Protein AF-A0A2G9TLP7-F1 (afdb_monomer_lite)

InterPro domains:
  IPR001991 Sodium:dicarboxylate symporter [PF00375] (3-84)
  IPR018107 Sodium:dicarboxylate symporter, conserved site [PS00714] (47-70)
  IPR036458 Sodium:dicarboxylate symporter superfamily [G3DSA:1.10.3860.10] (1-111)
  IPR036458 Sodium:dicarboxylate symporter superfamily [SSF118215] (4-106)
  IPR050746 Dicarboxylate/Amino Acid:Cation Symporter [PTHR11958] (3-84)

Organism: Teladorsagia circumcincta (NCBI:txid45464)

pLDDT: mean 83.25, std 14.78, range [46.03, 97.5]

Secondary structure (DSSP, 8-state):
-HHHHHTHHHHHHHHHH--HHHHHHHHHHIIIIIS---HHHHHHHHHHHHHHS-STTHHHHHHHHHHHHHHTT----HHHHHHHHHHHHHHHHHHHHHHHHHHHHHHHHHHHHHHHHHHHHHHHHHHHHHSS--SS-HHHHHHHHHHHHHHTT--HHHHTT--

Radius of gyration: 24.8 Å; chains: 1; bounding box: 70×29×63 Å

Foldseek 3Di:
DQLCVLCVVLLVQCLVVLALVRSLVVLLCSCCPRVVFDSVLSVVQSVVLRVPVADPCLVVLLVVLVVVCVVVVHDDDPVRSCSNSSSVRRSVSSSVSSVVSVVVRVVCVLVVVLVVLVVVLVVVVCVVVVDPDPDDCPVVNVVSVVVSCVSVVNDPVVVVVVD

Sequence (163 aa):
MFIVRGMVQAIVTAFGTASGGAALPVSMQCMEDNCHIDRRISRFVLPLGSTINMDGNALYEAVAVIFIAQLNNVDLSFAEVLTVRDRVRTSINVLGDGFAAGVVAHILQKRLDVSDARNDFRTEIKEEIGSPRVTNGGGVMEKKALSVATDLGYSYEKLQQDL

Structure (mmCIF, N/CA/C/O backbone):
data_AF-A0A2G9TLP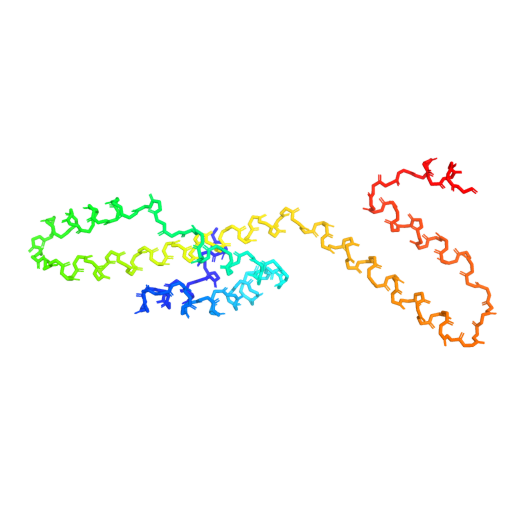7-F1
#
_entry.id   AF-A0A2G9TLP7-F1
#
loop_
_atom_site.group_PDB
_atom_site.id
_atom_site.type_symbol
_atom_site.label_atom_id
_atom_site.label_alt_id
_atom_site.label_comp_id
_atom_site.label_asym_id
_atom_site.label_entity_id
_atom_site.label_seq_id
_atom_site.pdbx_PDB_ins_code
_atom_site.Cartn_x
_atom_site.Cartn_y
_atom_site.Cartn_z
_atom_site.occupancy
_atom_site.B_iso_or_equiv
_atom_site.auth_seq_id
_atom_site.auth_comp_id
_atom_site.auth_asym_id
_atom_site.auth_atom_id
_atom_site.pdbx_PDB_model_num
ATOM 1 N N . MET A 1 1 ? -9.819 -4.051 -11.213 1.00 57.16 1 MET A N 1
ATOM 2 C CA . MET A 1 1 ? -9.991 -5.222 -10.317 1.00 57.16 1 MET A CA 1
ATOM 3 C C . MET A 1 1 ? -8.674 -5.952 -10.002 1.00 57.16 1 MET A C 1
ATOM 5 O O . MET A 1 1 ? -8.592 -6.572 -8.953 1.00 57.16 1 MET A O 1
ATOM 9 N N . PHE A 1 2 ? -7.634 -5.840 -10.843 1.00 84.31 2 PHE A N 1
ATOM 10 C CA . PHE A 1 2 ? -6.325 -6.488 -10.647 1.00 84.31 2 PHE A CA 1
ATOM 11 C C . PHE A 1 2 ? -5.563 -6.031 -9.380 1.00 84.31 2 PHE A C 1
ATOM 13 O O . PHE A 1 2 ? -5.228 -6.872 -8.553 1.00 84.31 2 PHE A O 1
ATOM 20 N N . ILE A 1 3 ? -5.400 -4.716 -9.156 1.00 90.88 3 ILE A N 1
ATOM 21 C CA . ILE A 1 3 ? -4.656 -4.183 -7.991 1.00 90.88 3 ILE A CA 1
ATOM 22 C C . ILE A 1 3 ? -5.295 -4.563 -6.652 1.00 90.88 3 ILE A C 1
ATOM 24 O O . ILE A 1 3 ? -4.604 -5.026 -5.752 1.00 90.88 3 ILE A O 1
ATOM 28 N N . VAL A 1 4 ? -6.622 -4.445 -6.533 1.00 90.69 4 VAL A N 1
ATOM 29 C CA . VAL A 1 4 ? -7.347 -4.813 -5.301 1.00 90.69 4 VAL A CA 1
ATOM 30 C C . VAL A 1 4 ? -7.052 -6.262 -4.914 1.00 90.69 4 VAL A C 1
ATOM 32 O O . VAL A 1 4 ? -6.751 -6.532 -3.758 1.00 90.69 4 VAL A O 1
ATOM 35 N N . ARG A 1 5 ? -7.092 -7.189 -5.883 1.00 92.94 5 ARG A N 1
ATOM 36 C CA . ARG A 1 5 ? -6.807 -8.610 -5.645 1.00 92.94 5 ARG A CA 1
ATOM 37 C C . ARG A 1 5 ? -5.339 -8.848 -5.282 1.00 92.94 5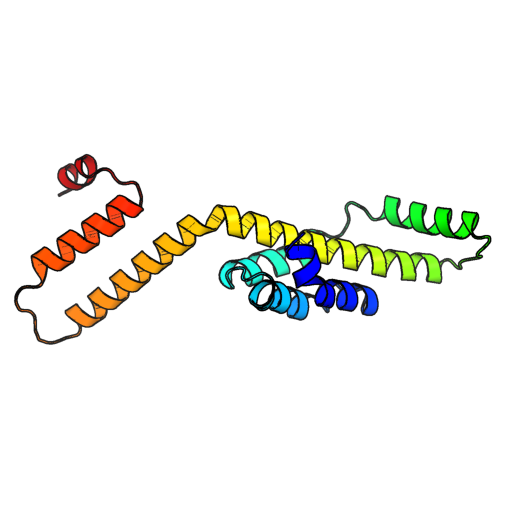 ARG A C 1
ATOM 39 O O . ARG A 1 5 ? -5.075 -9.628 -4.375 1.00 92.94 5 ARG A O 1
ATOM 46 N N . GLY A 1 6 ? -4.406 -8.177 -5.958 1.00 94.50 6 GLY A N 1
ATOM 47 C CA . GLY A 1 6 ? -2.974 -8.294 -5.675 1.00 94.50 6 GLY A CA 1
ATOM 48 C C . GLY A 1 6 ? -2.568 -7.728 -4.311 1.00 94.50 6 GLY A C 1
ATOM 49 O O . GLY A 1 6 ? -1.622 -8.222 -3.706 1.00 94.50 6 GLY A O 1
ATOM 50 N N . MET A 1 7 ? -3.312 -6.748 -3.788 1.00 95.94 7 MET A N 1
ATOM 51 C CA . MET A 1 7 ? -3.016 -6.072 -2.521 1.00 95.94 7 MET A CA 1
ATOM 52 C C . MET A 1 7 ? -3.816 -6.569 -1.316 1.00 95.94 7 MET A C 1
ATOM 54 O O . MET A 1 7 ? -3.652 -6.014 -0.232 1.00 95.94 7 MET A O 1
ATOM 58 N N . VAL A 1 8 ? -4.650 -7.608 -1.450 1.00 96.19 8 VAL A N 1
ATOM 59 C CA . VAL A 1 8 ? -5.479 -8.117 -0.335 1.00 96.19 8 VAL A CA 1
ATOM 60 C C . VAL A 1 8 ? -4.653 -8.344 0.931 1.00 96.19 8 VAL A C 1
ATOM 62 O O . VAL A 1 8 ? -5.078 -7.943 2.011 1.00 96.19 8 VAL A O 1
ATOM 65 N N . GLN A 1 9 ? -3.457 -8.925 0.808 1.00 96.75 9 GLN A N 1
ATOM 66 C CA . GLN A 1 9 ? -2.586 -9.164 1.957 1.00 96.75 9 GLN A CA 1
ATOM 67 C C . GLN A 1 9 ? -2.167 -7.853 2.638 1.00 96.75 9 GLN A C 1
ATOM 69 O O . GLN A 1 9 ? -2.307 -7.733 3.850 1.00 96.75 9 GLN A O 1
ATOM 74 N N . ALA A 1 10 ? -1.733 -6.850 1.871 1.00 96.38 10 ALA A N 1
ATOM 75 C CA . ALA A 1 10 ? -1.374 -5.537 2.402 1.00 96.38 10 ALA A CA 1
ATOM 76 C C . ALA A 1 10 ? -2.564 -4.827 3.067 1.00 96.38 10 ALA A C 1
ATOM 78 O O . ALA A 1 10 ? -2.411 -4.254 4.142 1.00 96.38 10 ALA A O 1
ATOM 79 N N . ILE A 1 11 ? -3.758 -4.920 2.474 1.00 95.75 11 ILE A N 1
ATOM 80 C CA . ILE A 1 11 ? -4.998 -4.348 3.019 1.00 95.75 11 ILE A CA 1
ATOM 81 C C . ILE A 1 11 ? -5.349 -5.009 4.356 1.00 95.75 11 I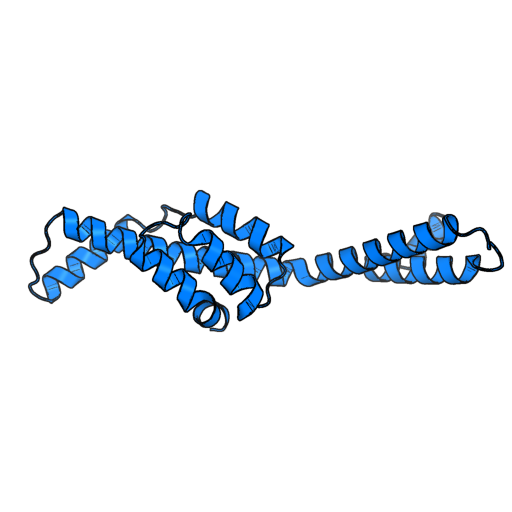LE A C 1
ATOM 83 O O . ILE A 1 11 ? -5.636 -4.321 5.331 1.00 95.75 11 ILE A O 1
ATOM 87 N N . VAL A 1 12 ? -5.278 -6.339 4.437 1.00 96.50 12 VAL A N 1
ATOM 88 C CA . VAL A 1 12 ? -5.545 -7.075 5.682 1.00 96.50 12 VAL A CA 1
ATOM 89 C C . VAL A 1 12 ? -4.488 -6.764 6.746 1.00 96.50 12 VAL A C 1
ATOM 91 O O . VAL A 1 12 ? -4.832 -6.566 7.910 1.00 96.50 12 VAL A O 1
ATOM 94 N N . THR A 1 13 ? -3.210 -6.658 6.373 1.00 96.69 13 THR A N 1
ATOM 95 C CA . THR A 1 13 ? -2.144 -6.238 7.297 1.00 96.69 13 THR A CA 1
ATOM 96 C C . THR A 1 13 ? -2.374 -4.814 7.810 1.00 96.69 13 THR A C 1
ATOM 98 O O . THR A 1 13 ? -2.240 -4.563 9.010 1.00 96.69 13 THR A O 1
ATOM 101 N N . ALA A 1 14 ? -2.761 -3.887 6.936 1.00 94.62 14 ALA A N 1
ATOM 102 C CA . ALA A 1 14 ? -3.103 -2.514 7.293 1.00 94.62 14 ALA A CA 1
ATOM 103 C C . ALA A 1 14 ? -4.309 -2.455 8.239 1.00 94.62 14 ALA A C 1
ATOM 105 O O . ALA A 1 14 ? -4.280 -1.721 9.225 1.00 94.62 14 ALA A O 1
ATOM 106 N N . PHE A 1 15 ? -5.326 -3.284 7.994 1.00 94.62 15 PHE A N 1
ATOM 107 C CA . PHE A 1 15 ? -6.486 -3.416 8.870 1.00 94.62 15 PHE A CA 1
ATOM 108 C C . PHE A 1 15 ? -6.103 -3.958 10.250 1.00 94.62 15 PHE A C 1
ATOM 110 O O . PHE A 1 15 ? -6.549 -3.442 11.269 1.00 94.62 15 PHE A O 1
ATOM 117 N N . GLY A 1 16 ? -5.265 -4.995 10.305 1.00 95.38 16 GLY A N 1
ATOM 118 C CA . GLY A 1 16 ? -4.855 -5.607 11.569 1.00 95.38 16 GLY A CA 1
ATOM 119 C C . GLY A 1 16 ? -3.963 -4.697 12.416 1.00 95.38 16 GLY A C 1
ATOM 120 O O . GLY A 1 16 ? -4.122 -4.636 13.634 1.00 95.38 16 GLY A O 1
ATOM 121 N N . THR A 1 17 ? -3.046 -3.968 11.776 1.00 95.12 17 THR A N 1
ATOM 122 C CA . THR A 1 17 ? -2.056 -3.116 12.462 1.00 95.12 17 THR A CA 1
ATOM 123 C C . THR A 1 17 ? -2.519 -1.675 12.668 1.00 95.12 17 THR A C 1
ATOM 125 O O . THR A 1 17 ? -1.924 -0.961 13.471 1.00 95.12 17 THR A O 1
ATOM 128 N N . ALA A 1 18 ? -3.541 -1.230 11.929 1.00 92.38 18 ALA A N 1
ATOM 129 C CA . ALA A 1 18 ? -3.975 0.164 11.827 1.00 92.38 18 ALA A CA 1
ATOM 130 C C . ALA A 1 18 ? -2.862 1.155 11.408 1.00 92.38 18 ALA A C 1
ATOM 132 O O . ALA A 1 18 ? -3.045 2.364 11.547 1.00 92.38 18 ALA A O 1
ATOM 133 N N . SER A 1 19 ? -1.737 0.680 10.850 1.00 91.69 19 SER A N 1
ATOM 134 C CA . SER A 1 19 ? -0.576 1.508 10.488 1.00 91.69 19 SER A CA 1
ATOM 135 C C . SER A 1 19 ? -0.142 1.333 9.029 1.00 91.69 19 SER A C 1
ATOM 137 O O . SER A 1 19 ? 0.219 0.238 8.596 1.00 91.69 19 SER A O 1
ATOM 139 N N . GLY A 1 20 ? -0.119 2.443 8.279 1.00 89.56 20 GLY A N 1
ATOM 140 C CA . GLY A 1 20 ? 0.332 2.473 6.883 1.00 89.56 20 GLY A CA 1
ATOM 141 C C . GLY A 1 20 ? 1.821 2.150 6.753 1.00 89.56 20 GLY A C 1
ATOM 142 O O . GLY A 1 20 ? 2.205 1.327 5.929 1.00 89.56 20 GLY A O 1
ATOM 143 N N . GLY A 1 21 ? 2.652 2.685 7.655 1.00 91.88 21 GLY A N 1
ATOM 144 C CA . GLY A 1 21 ? 4.086 2.388 7.697 1.00 91.88 21 GLY A CA 1
ATOM 145 C C . GLY A 1 21 ? 4.399 0.932 8.058 1.00 91.88 21 GLY A C 1
ATOM 146 O O . GLY A 1 21 ? 5.340 0.360 7.515 1.00 91.88 21 GLY A O 1
ATOM 147 N N . ALA A 1 22 ? 3.591 0.302 8.921 1.00 93.44 22 ALA A N 1
ATOM 148 C CA . ALA A 1 22 ? 3.741 -1.122 9.237 1.00 93.44 22 ALA A CA 1
ATOM 149 C C . ALA A 1 22 ? 3.311 -2.026 8.068 1.00 93.44 22 ALA A C 1
ATOM 151 O O . ALA A 1 22 ? 3.895 -3.088 7.860 1.00 93.44 22 ALA A O 1
ATOM 152 N N . ALA A 1 23 ? 2.313 -1.599 7.288 1.00 94.88 23 ALA A N 1
ATOM 153 C CA . ALA A 1 23 ? 1.863 -2.306 6.094 1.00 94.88 23 ALA A CA 1
ATOM 154 C C . ALA A 1 23 ? 2.748 -2.042 4.861 1.00 94.88 23 ALA A C 1
ATOM 156 O O . ALA A 1 23 ? 2.750 -2.851 3.938 1.00 94.88 23 ALA A O 1
ATOM 157 N N . LEU A 1 24 ? 3.531 -0.958 4.845 1.00 96.06 24 LEU A N 1
ATOM 158 C CA . LEU A 1 24 ? 4.306 -0.502 3.686 1.00 96.06 24 LEU A CA 1
ATOM 159 C C . LEU A 1 24 ? 5.226 -1.574 3.065 1.00 96.06 24 LEU A C 1
ATOM 161 O O . LEU A 1 24 ? 5.208 -1.705 1.839 1.00 96.06 24 LEU A O 1
ATOM 165 N N . PRO A 1 25 ? 5.995 -2.379 3.832 1.00 96.25 25 PRO A N 1
ATOM 166 C CA . PRO A 1 25 ? 6.806 -3.452 3.253 1.00 96.25 25 PRO A CA 1
ATOM 167 C C . PRO A 1 25 ? 5.963 -4.496 2.514 1.00 96.25 25 PRO A C 1
ATOM 169 O O . PRO A 1 25 ? 6.318 -4.913 1.413 1.00 96.25 25 PRO A O 1
ATOM 172 N N . VAL A 1 26 ? 4.813 -4.862 3.089 1.00 97.06 26 VAL A N 1
ATOM 173 C CA . VAL A 1 26 ? 3.866 -5.814 2.492 1.00 97.06 26 VAL A CA 1
ATOM 174 C C . VAL A 1 26 ? 3.200 -5.204 1.259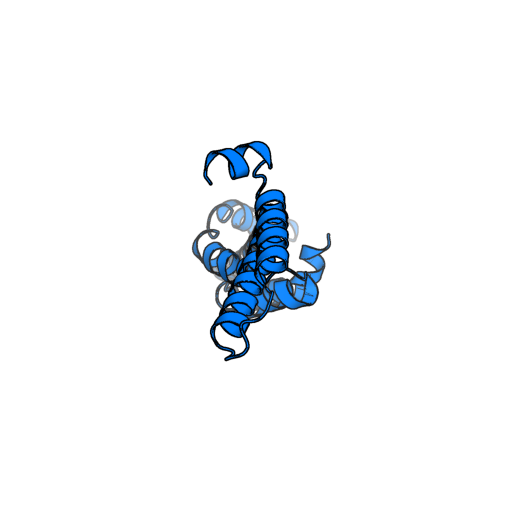 1.00 97.06 26 VAL A C 1
ATOM 176 O O . VAL A 1 26 ? 3.038 -5.892 0.255 1.00 97.06 26 VAL A O 1
ATOM 179 N N . SER A 1 27 ? 2.867 -3.910 1.292 1.00 96.19 27 SER A N 1
ATOM 180 C CA . SER A 1 27 ? 2.331 -3.170 0.144 1.00 96.19 27 SER A CA 1
ATOM 181 C C . SER A 1 27 ? 3.306 -3.153 -1.030 1.00 96.19 27 SER A C 1
ATOM 183 O O . SER A 1 27 ? 2.897 -3.428 -2.157 1.00 96.19 27 SER A O 1
ATOM 185 N N . MET A 1 28 ? 4.591 -2.873 -0.778 1.00 97.50 28 MET A N 1
ATOM 186 C CA . MET A 1 28 ? 5.631 -2.909 -1.813 1.00 97.50 28 MET A CA 1
ATOM 187 C C . MET A 1 28 ? 5.754 -4.306 -2.418 1.00 97.50 28 MET A C 1
ATOM 189 O O . MET A 1 28 ? 5.713 -4.437 -3.639 1.00 97.50 28 MET A O 1
ATOM 193 N N . GLN A 1 29 ? 5.809 -5.344 -1.579 1.00 97.19 29 GLN A N 1
ATOM 194 C CA . GLN A 1 29 ? 5.903 -6.722 -2.051 1.00 97.19 29 GLN A CA 1
ATOM 195 C C . GLN A 1 29 ? 4.680 -7.135 -2.882 1.00 97.19 29 GLN A C 1
ATOM 197 O O . GLN A 1 29 ? 4.832 -7.682 -3.966 1.00 97.19 29 GLN A O 1
ATOM 202 N N . CYS A 1 30 ? 3.464 -6.816 -2.432 1.00 96.88 30 CYS A N 1
ATOM 203 C CA . CYS A 1 30 ? 2.245 -7.098 -3.194 1.00 96.88 30 CYS A CA 1
ATOM 204 C C . CYS A 1 30 ? 2.251 -6.401 -4.562 1.00 96.88 30 CYS A C 1
ATOM 206 O O . CYS A 1 30 ? 1.805 -6.972 -5.554 1.00 96.88 30 CYS A O 1
ATOM 208 N N . MET A 1 31 ? 2.749 -5.166 -4.626 1.00 96.56 31 MET A N 1
ATOM 209 C CA . MET A 1 31 ? 2.792 -4.410 -5.874 1.00 96.56 31 MET A CA 1
ATOM 210 C C . MET A 1 31 ? 3.843 -4.941 -6.853 1.00 96.56 31 MET A C 1
ATOM 212 O O . MET A 1 31 ? 3.573 -4.996 -8.051 1.00 96.56 31 MET A O 1
ATOM 216 N N . GLU A 1 32 ? 5.001 -5.366 -6.354 1.00 96.31 32 GLU A N 1
ATOM 217 C CA . GLU A 1 32 ? 6.076 -5.955 -7.161 1.00 96.31 32 GLU A CA 1
ATOM 218 C C . GLU A 1 32 ? 5.714 -7.379 -7.620 1.00 96.31 32 GLU A C 1
ATOM 220 O O . GLU A 1 32 ? 5.728 -7.670 -8.817 1.00 96.31 32 GLU A O 1
ATOM 225 N N . ASP A 1 33 ? 5.306 -8.245 -6.691 1.00 96.50 33 ASP A N 1
ATOM 226 C CA . ASP A 1 33 ? 5.140 -9.679 -6.946 1.00 96.50 33 ASP A CA 1
ATOM 227 C C . ASP A 1 33 ? 3.768 -10.015 -7.548 1.00 96.50 33 ASP A C 1
ATOM 229 O O . ASP A 1 33 ? 3.686 -10.797 -8.494 1.00 96.50 33 ASP A O 1
ATOM 233 N N . ASN A 1 34 ? 2.684 -9.423 -7.031 1.00 96.12 34 ASN A N 1
ATOM 234 C CA . ASN A 1 34 ? 1.318 -9.777 -7.446 1.00 96.12 34 ASN A CA 1
ATOM 235 C C . ASN A 1 34 ? 0.781 -8.852 -8.542 1.00 96.12 34 ASN A C 1
ATOM 237 O O . ASN A 1 34 ? 0.001 -9.288 -9.389 1.00 96.12 34 ASN A O 1
ATOM 241 N N . CYS A 1 35 ? 1.151 -7.568 -8.500 1.00 94.62 35 CYS A N 1
ATOM 242 C CA . CYS A 1 35 ? 0.708 -6.577 -9.482 1.00 94.62 35 CYS A CA 1
ATOM 243 C C . CYS A 1 35 ? 1.736 -6.322 -10.597 1.00 94.62 35 CYS A C 1
ATOM 245 O O . CYS A 1 35 ? 1.419 -5.591 -11.534 1.00 94.62 35 CYS A O 1
ATOM 247 N N . HIS A 1 36 ? 2.938 -6.905 -10.511 1.00 94.31 36 HIS A N 1
ATOM 248 C CA . HIS A 1 36 ? 4.013 -6.767 -11.504 1.00 94.31 36 HIS A CA 1
ATOM 249 C C . HIS A 1 36 ? 4.353 -5.310 -11.852 1.00 94.31 36 HIS A C 1
ATOM 251 O O . HIS A 1 36 ? 4.663 -4.975 -12.996 1.00 94.31 36 HIS A O 1
ATOM 257 N N . ILE A 1 37 ? 4.264 -4.426 -10.859 1.00 94.62 37 ILE A N 1
ATOM 258 C CA . ILE A 1 37 ? 4.627 -3.017 -10.992 1.00 94.62 37 ILE A CA 1
ATOM 259 C C . ILE A 1 37 ? 6.141 -2.891 -10.851 1.00 94.62 37 ILE A C 1
ATOM 261 O O . ILE A 1 37 ? 6.746 -3.509 -9.975 1.00 94.62 37 ILE A O 1
ATOM 265 N N . ASP A 1 38 ? 6.752 -2.055 -11.692 1.00 94.88 38 ASP A N 1
ATOM 266 C CA . ASP A 1 38 ? 8.189 -1.800 -11.640 1.00 94.88 38 ASP A CA 1
ATOM 267 C C . ASP A 1 38 ? 8.626 -1.329 -10.244 1.00 94.88 38 ASP A C 1
ATOM 269 O O . ASP A 1 38 ? 8.063 -0.395 -9.658 1.00 94.88 38 ASP A O 1
ATOM 273 N N . ARG A 1 39 ? 9.684 -1.961 -9.734 1.00 95.12 39 ARG A N 1
ATOM 274 C CA . ARG A 1 39 ? 10.230 -1.726 -8.397 1.00 95.12 39 ARG A CA 1
ATOM 275 C C . ARG A 1 39 ? 10.663 -0.278 -8.152 1.00 95.12 39 ARG A C 1
ATOM 277 O O . ARG A 1 39 ? 10.634 0.203 -7.020 1.00 95.12 39 ARG A O 1
ATOM 284 N N . ARG A 1 40 ? 11.085 0.440 -9.195 1.00 94.69 40 ARG A N 1
ATOM 285 C CA . ARG A 1 40 ? 11.443 1.865 -9.116 1.00 94.69 40 ARG A CA 1
ATOM 286 C C . ARG A 1 40 ? 10.221 2.716 -8.792 1.00 94.69 40 ARG A C 1
ATOM 288 O O . ARG A 1 40 ? 10.346 3.717 -8.094 1.00 94.69 40 ARG A O 1
ATOM 295 N N . ILE A 1 41 ? 9.047 2.304 -9.264 1.00 95.44 41 ILE A N 1
ATOM 296 C CA . ILE A 1 41 ? 7.786 3.012 -9.048 1.00 95.44 41 ILE A CA 1
ATOM 297 C C . ILE A 1 41 ? 7.192 2.645 -7.695 1.00 95.44 41 ILE A C 1
ATOM 299 O O . ILE A 1 41 ? 6.872 3.551 -6.929 1.00 95.44 41 ILE A O 1
ATOM 303 N N . SER A 1 42 ? 7.092 1.354 -7.357 1.00 94.88 42 SER A N 1
ATOM 304 C CA . SER A 1 42 ? 6.548 0.909 -6.061 1.00 94.88 42 SER A CA 1
ATOM 305 C C . SER A 1 42 ? 7.294 1.555 -4.886 1.00 94.88 42 SER A C 1
ATOM 307 O O . SER A 1 42 ? 6.671 2.102 -3.977 1.00 94.88 42 SER A O 1
ATOM 309 N N . ARG A 1 43 ? 8.632 1.573 -4.938 1.00 95.25 43 ARG A N 1
ATOM 310 C CA . ARG A 1 43 ? 9.500 2.094 -3.867 1.00 95.25 43 ARG A CA 1
ATOM 311 C C . ARG A 1 43 ? 9.609 3.613 -3.841 1.00 95.25 43 ARG A C 1
ATOM 313 O O . ARG A 1 43 ? 10.137 4.157 -2.877 1.00 95.25 43 ARG A O 1
ATOM 320 N N . PHE A 1 44 ? 9.120 4.293 -4.872 1.00 94.56 44 PHE A N 1
ATOM 321 C CA . PHE A 1 44 ? 9.015 5.746 -4.885 1.00 94.56 44 PHE A CA 1
ATOM 322 C C . PHE A 1 44 ? 7.624 6.194 -4.432 1.00 94.56 44 PHE A C 1
ATOM 324 O O . PHE A 1 44 ? 7.494 6.982 -3.501 1.00 94.56 44 PHE A O 1
ATOM 331 N N . VAL A 1 45 ? 6.577 5.655 -5.058 1.00 95.12 45 VAL A N 1
ATOM 332 C CA . VAL A 1 45 ? 5.201 6.122 -4.876 1.00 95.12 45 VAL A CA 1
ATOM 333 C C . VAL A 1 45 ? 4.613 5.670 -3.544 1.00 95.12 45 VAL A C 1
ATOM 335 O O . VAL A 1 45 ? 3.996 6.489 -2.874 1.00 95.12 45 VAL A O 1
ATOM 338 N N . LEU A 1 46 ? 4.804 4.414 -3.122 1.00 94.81 46 LEU A N 1
ATOM 339 C CA . LEU A 1 46 ? 4.150 3.906 -1.907 1.00 94.81 46 LEU A CA 1
ATOM 340 C C . LEU A 1 46 ? 4.663 4.570 -0.616 1.00 94.81 46 LEU A C 1
ATOM 342 O O . LEU A 1 46 ? 3.829 4.942 0.209 1.00 94.81 46 LEU A O 1
ATOM 346 N N . PRO A 1 47 ? 5.981 4.784 -0.408 1.00 92.88 47 PRO A N 1
ATOM 347 C CA . PRO A 1 47 ? 6.449 5.495 0.784 1.00 92.88 47 PRO A CA 1
ATOM 348 C C . PRO A 1 47 ? 5.989 6.959 0.824 1.00 92.88 47 PRO A C 1
ATOM 350 O O . PRO A 1 47 ? 5.636 7.472 1.887 1.00 92.88 47 PRO A O 1
ATOM 353 N N . LEU A 1 48 ? 5.955 7.626 -0.336 1.00 91.94 48 LEU A N 1
ATOM 354 C CA . LEU A 1 48 ? 5.422 8.984 -0.453 1.00 91.94 48 LEU A CA 1
ATOM 355 C C . LEU A 1 48 ? 3.910 9.021 -0.179 1.00 91.94 48 LEU A C 1
ATOM 357 O O . LEU A 1 48 ? 3.448 9.863 0.586 1.00 91.94 48 LEU A O 1
ATOM 361 N N . GLY A 1 49 ? 3.149 8.082 -0.743 1.00 88.12 49 GLY A N 1
ATOM 362 C CA . GLY A 1 49 ? 1.710 7.938 -0.516 1.00 88.12 49 GLY A CA 1
ATOM 363 C C . GLY A 1 49 ? 1.378 7.745 0.961 1.00 88.12 49 GLY A C 1
ATOM 364 O O . GLY A 1 49 ? 0.651 8.553 1.528 1.00 88.12 49 GLY A O 1
ATOM 365 N N . SER A 1 50 ? 2.040 6.798 1.633 1.00 85.12 50 SER A N 1
ATOM 366 C CA . SER A 1 50 ? 1.765 6.470 3.040 1.00 85.12 50 SER A CA 1
ATOM 367 C C . SER A 1 50 ? 1.980 7.635 4.017 1.00 85.12 50 SER A C 1
ATOM 369 O O . SER A 1 50 ? 1.525 7.548 5.157 1.00 85.12 50 SER A O 1
ATOM 371 N N . THR A 1 51 ? 2.709 8.681 3.623 1.00 81.69 51 THR A N 1
ATOM 372 C CA . THR A 1 51 ? 2.992 9.852 4.472 1.00 81.69 51 THR A CA 1
ATOM 373 C C . THR A 1 51 ? 2.145 11.066 4.104 1.00 81.69 51 THR A C 1
ATOM 375 O O . THR A 1 51 ? 1.818 11.861 4.980 1.00 81.69 51 THR A O 1
ATOM 378 N N . ILE A 1 52 ? 1.775 11.209 2.829 1.00 83.12 52 ILE A N 1
ATOM 379 C CA . ILE A 1 52 ? 1.035 12.368 2.312 1.00 83.12 52 ILE A CA 1
ATOM 380 C C . ILE A 1 52 ? -0.478 12.100 2.282 1.00 83.12 52 ILE A C 1
ATOM 382 O O . ILE A 1 52 ? -1.283 12.994 2.537 1.00 83.12 52 ILE A O 1
ATOM 386 N N . ASN A 1 53 ? -0.884 10.873 1.965 1.00 71.75 53 ASN A N 1
ATOM 387 C CA . ASN A 1 53 ? -2.261 10.498 1.665 1.00 71.75 53 ASN A CA 1
ATOM 388 C C . ASN A 1 53 ? -2.989 9.951 2.906 1.00 71.75 53 ASN A C 1
ATOM 390 O O . ASN A 1 53 ? -3.347 8.773 2.938 1.00 71.75 53 ASN A O 1
ATOM 394 N N . MET A 1 54 ? -3.170 10.773 3.957 1.00 68.00 54 MET A N 1
ATOM 395 C CA . MET A 1 54 ? -3.683 10.245 5.236 1.00 68.00 54 MET A CA 1
ATOM 396 C C . MET A 1 54 ? -4.987 10.814 5.813 1.00 68.00 54 MET A C 1
ATOM 398 O O . MET A 1 54 ? -5.590 10.122 6.635 1.00 68.00 54 MET A O 1
ATOM 402 N N . ASP A 1 55 ? -5.500 11.969 5.369 1.00 66.19 55 ASP A N 1
ATOM 403 C CA . ASP A 1 55 ? -6.478 12.696 6.210 1.00 66.19 55 ASP A CA 1
ATOM 404 C C . ASP A 1 55 ? -7.797 13.126 5.542 1.00 66.19 55 ASP A C 1
ATOM 406 O O . ASP A 1 55 ? -8.728 13.540 6.235 1.00 66.19 55 ASP A O 1
ATOM 410 N N . GLY A 1 56 ? -7.943 12.971 4.222 1.00 61.00 56 GLY A N 1
ATOM 411 C CA . GLY A 1 56 ? -9.086 13.529 3.479 1.00 61.00 56 GLY A CA 1
ATOM 412 C C . GLY A 1 56 ? -10.469 12.945 3.814 1.00 61.00 56 GLY A C 1
ATOM 413 O O . GLY A 1 56 ? -11.472 13.609 3.570 1.00 61.00 56 GLY A O 1
ATOM 414 N N . ASN A 1 57 ? -10.543 11.738 4.394 1.00 68.69 57 ASN A N 1
ATOM 415 C CA . ASN A 1 57 ? -11.803 10.991 4.579 1.00 68.69 57 ASN A CA 1
ATOM 416 C C . ASN A 1 57 ? -12.167 10.668 6.038 1.00 68.69 57 ASN A C 1
ATOM 418 O O . ASN A 1 57 ? -13.162 9.998 6.320 1.00 68.69 57 ASN A O 1
ATOM 422 N N . ALA A 1 58 ? -11.386 11.204 6.972 1.00 71.31 58 ALA A N 1
ATOM 423 C CA . ALA A 1 58 ? -11.475 10.966 8.404 1.00 71.31 58 ALA A CA 1
ATOM 424 C C . ALA A 1 58 ? -12.887 11.081 9.003 1.00 71.31 58 ALA A C 1
ATOM 426 O O . ALA A 1 58 ? -13.277 10.263 9.839 1.00 71.31 58 ALA A O 1
ATOM 427 N N . LEU A 1 59 ? -13.607 12.137 8.614 1.00 76.62 59 LEU A N 1
ATOM 428 C CA . LEU A 1 59 ? -14.906 12.493 9.178 1.00 76.62 59 LEU A CA 1
ATOM 429 C C . LEU A 1 59 ? -16.018 11.584 8.648 1.00 76.62 59 LEU A C 1
ATOM 431 O O . LEU A 1 59 ? -16.858 11.134 9.423 1.00 76.62 59 LEU A O 1
ATOM 435 N N . TYR A 1 60 ? -16.001 11.285 7.346 1.00 84.06 60 TYR A N 1
ATOM 436 C CA . TYR A 1 60 ? -16.999 10.419 6.722 1.00 84.06 60 TYR A CA 1
ATOM 437 C C . TYR A 1 60 ? -16.962 9.009 7.319 1.00 84.06 60 TYR A C 1
ATOM 439 O O . TYR A 1 60 ? -18.002 8.457 7.667 1.00 84.06 60 TYR A O 1
ATOM 447 N N . GLU A 1 61 ? -15.766 8.455 7.515 1.00 86.06 61 GLU A N 1
ATOM 448 C CA . GLU A 1 61 ? -15.593 7.128 8.110 1.00 86.06 61 GLU A CA 1
ATOM 449 C C . GLU A 1 61 ? -16.086 7.075 9.559 1.00 86.06 61 GLU A C 1
ATOM 451 O O . GLU A 1 61 ? -16.766 6.125 9.940 1.00 86.06 61 GLU A O 1
ATOM 456 N N . ALA A 1 62 ? -15.809 8.110 10.359 1.00 85.56 62 ALA A N 1
ATOM 457 C CA . ALA A 1 62 ? -16.305 8.190 11.732 1.00 85.56 62 ALA A CA 1
ATOM 458 C C . ALA A 1 62 ? -17.843 8.224 11.780 1.00 85.56 62 ALA A C 1
ATOM 460 O O . ALA A 1 62 ? -18.457 7.482 12.548 1.00 85.56 62 ALA A O 1
ATOM 461 N N . VAL A 1 63 ? -18.469 9.039 10.923 1.00 89.38 63 VAL A N 1
ATOM 462 C CA . VAL A 1 63 ? -19.935 9.122 10.818 1.00 89.38 63 VAL A CA 1
ATOM 463 C C . VAL A 1 63 ? -20.526 7.790 10.352 1.00 89.38 63 VAL A C 1
ATOM 465 O O . VAL A 1 63 ? -21.517 7.336 10.919 1.00 89.38 63 VAL A O 1
ATOM 468 N N . ALA A 1 64 ? -19.904 7.130 9.372 1.00 90.00 64 ALA A N 1
ATOM 469 C CA . ALA A 1 64 ? -20.350 5.833 8.874 1.00 90.00 64 ALA A CA 1
ATOM 470 C C . ALA A 1 64 ? -20.291 4.742 9.957 1.00 90.00 64 ALA A C 1
ATOM 472 O O . ALA A 1 64 ? -21.247 3.982 10.100 1.00 90.00 64 ALA A O 1
ATOM 473 N N . VAL A 1 65 ? -19.216 4.686 10.754 1.00 90.81 65 VAL A N 1
ATOM 474 C CA . VAL A 1 65 ? -19.080 3.723 11.864 1.00 90.81 65 VAL A CA 1
ATOM 475 C C . VAL A 1 65 ? -20.187 3.920 12.902 1.00 90.81 65 VAL A C 1
ATOM 477 O O . VAL A 1 65 ? -20.835 2.949 13.290 1.00 90.81 65 VAL A O 1
ATOM 480 N N . ILE A 1 66 ? -20.451 5.166 13.310 1.00 90.94 66 ILE A N 1
ATOM 481 C CA . ILE A 1 66 ? -21.515 5.485 14.277 1.00 90.94 66 ILE A CA 1
ATOM 482 C C . ILE A 1 66 ? -22.889 5.111 13.710 1.00 90.94 66 ILE A C 1
ATOM 484 O O . ILE A 1 66 ? -23.686 4.466 14.388 1.00 90.94 66 ILE A O 1
ATOM 488 N N . PHE A 1 67 ? -23.155 5.469 12.453 1.00 93.12 67 PHE A N 1
ATOM 489 C CA . PHE A 1 67 ? -24.422 5.176 11.789 1.00 93.12 67 PHE A CA 1
ATOM 490 C C . PHE A 1 67 ? -24.693 3.667 11.686 1.00 93.12 67 PHE A C 1
ATOM 492 O O . PHE A 1 67 ? -25.789 3.207 12.002 1.00 93.12 67 PHE A O 1
ATOM 499 N N . ILE A 1 68 ? -23.687 2.875 11.299 1.00 91.50 68 ILE A N 1
ATOM 500 C CA . ILE A 1 68 ? -23.808 1.412 11.209 1.00 91.50 68 ILE A CA 1
ATOM 501 C C . ILE A 1 68 ? -24.060 0.797 12.592 1.00 91.50 68 ILE A C 1
ATOM 503 O O . ILE A 1 68 ? -24.881 -0.114 12.707 1.00 91.50 68 ILE A O 1
ATOM 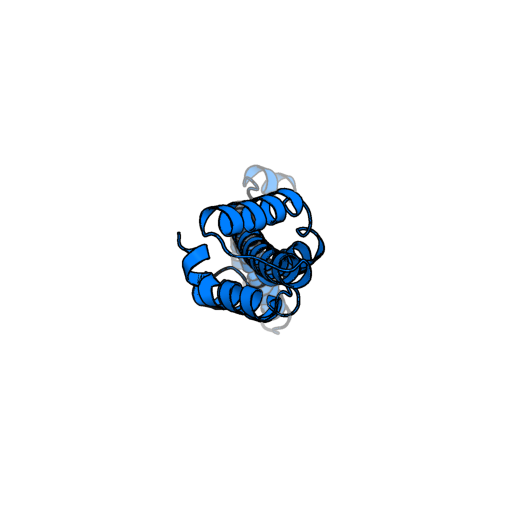507 N N . ALA A 1 69 ? -23.395 1.291 13.638 1.00 91.75 69 ALA A N 1
ATOM 508 C CA . ALA A 1 69 ? -23.594 0.812 15.004 1.00 91.75 69 ALA A CA 1
ATOM 509 C C . ALA A 1 69 ? -25.033 1.050 15.488 1.00 91.75 69 ALA A C 1
ATOM 511 O O . ALA A 1 69 ? -25.686 0.124 15.970 1.00 91.75 69 ALA A O 1
ATOM 512 N N . GLN A 1 70 ? -25.563 2.253 15.247 1.00 92.31 70 GLN A N 1
ATOM 513 C CA . GLN A 1 70 ? -26.945 2.614 15.573 1.00 92.31 70 GLN A CA 1
ATOM 514 C C . GLN A 1 70 ? -27.966 1.738 14.836 1.00 92.31 70 GLN A C 1
ATOM 516 O O . GLN A 1 70 ? -28.912 1.256 15.454 1.00 92.31 70 GLN A O 1
ATOM 521 N N . LEU A 1 71 ? -27.762 1.466 13.540 1.00 95.12 71 LEU A N 1
ATOM 522 C CA . LEU A 1 71 ? -28.650 0.590 12.762 1.00 95.12 71 LEU A CA 1
ATOM 523 C C . LEU A 1 71 ? -28.710 -0.849 13.291 1.00 95.12 71 LEU A C 1
ATOM 525 O O . LEU A 1 71 ? -29.721 -1.525 13.112 1.00 95.12 71 LEU A O 1
ATOM 529 N N . ASN A 1 72 ? -27.636 -1.319 13.924 1.00 94.00 72 ASN A N 1
ATOM 530 C CA . ASN A 1 72 ? -27.541 -2.673 14.462 1.00 94.00 72 ASN A CA 1
ATOM 531 C C . ASN A 1 72 ? -27.819 -2.740 15.973 1.00 94.00 72 ASN A C 1
ATOM 533 O O . ASN A 1 72 ? -27.669 -3.810 16.558 1.00 94.00 72 ASN A O 1
ATOM 537 N N . ASN A 1 73 ? -28.238 -1.632 16.602 1.00 93.12 73 ASN A N 1
ATOM 538 C CA . ASN A 1 73 ? -28.404 -1.508 18.057 1.00 93.12 73 ASN A CA 1
ATOM 539 C C . ASN A 1 73 ? -27.154 -1.952 18.843 1.00 93.12 73 ASN A C 1
ATOM 541 O O . ASN A 1 73 ? -27.258 -2.615 19.874 1.00 93.12 73 ASN A O 1
ATOM 545 N N . VAL A 1 74 ? -25.967 -1.621 18.327 1.00 92.69 74 VAL A N 1
ATOM 546 C CA . VAL A 1 74 ? -24.685 -1.892 18.984 1.00 92.69 74 VAL A CA 1
ATOM 547 C C . VAL A 1 74 ? -24.207 -0.619 19.667 1.00 92.69 74 VAL A C 1
ATOM 549 O O . VAL A 1 74 ? -23.945 0.385 19.003 1.00 92.69 74 VAL A O 1
ATOM 552 N N . ASP A 1 75 ? -24.038 -0.681 20.984 1.00 89.56 75 ASP A N 1
ATOM 553 C CA . ASP A 1 75 ? -23.408 0.391 21.746 1.00 89.56 75 ASP A CA 1
ATOM 554 C C . ASP A 1 75 ? -21.885 0.292 21.606 1.00 89.56 75 ASP A C 1
ATOM 556 O O . ASP A 1 75 ? -21.263 -0.642 22.109 1.00 89.56 75 ASP A O 1
ATOM 560 N N . LEU A 1 76 ? -21.282 1.257 20.906 1.00 87.69 76 LEU A N 1
ATOM 561 C CA . LEU A 1 76 ? -19.829 1.395 20.808 1.00 87.69 76 LEU A CA 1
ATOM 562 C C . LEU A 1 76 ? -19.342 2.488 21.755 1.00 87.69 76 LEU A C 1
ATOM 564 O O . LEU A 1 76 ? -19.811 3.628 21.719 1.00 87.69 76 LEU A O 1
ATOM 568 N N . SER A 1 77 ? -18.331 2.167 22.554 1.00 92.88 77 SER A N 1
ATOM 569 C CA . SER A 1 77 ? -17.564 3.167 23.285 1.00 92.88 77 SER A CA 1
ATOM 570 C C . SER A 1 77 ? -16.754 4.045 22.326 1.00 92.88 77 SER A C 1
ATOM 572 O O . SER A 1 77 ? -16.421 3.664 21.200 1.00 92.88 77 SER A O 1
ATOM 574 N N . PHE A 1 78 ? -16.355 5.229 22.794 1.00 88.62 78 PHE A N 1
ATOM 575 C CA . PHE A 1 78 ? -15.519 6.142 22.009 1.00 88.62 78 PHE A CA 1
ATOM 576 C C . PHE A 1 78 ? -14.209 5.487 21.527 1.00 88.62 78 PHE A C 1
ATOM 578 O O . PHE A 1 78 ? -13.782 5.701 20.393 1.00 88.62 78 PHE A O 1
ATOM 585 N N . ALA A 1 79 ? -13.598 4.641 22.363 1.00 91.75 79 ALA A N 1
ATOM 586 C CA . ALA A 1 79 ? -12.379 3.915 22.015 1.00 91.75 79 ALA A CA 1
ATOM 587 C C . ALA A 1 79 ? -12.606 2.900 20.883 1.00 91.75 79 ALA A C 1
ATOM 589 O O . ALA A 1 79 ? -11.746 2.747 20.013 1.00 91.75 79 ALA A O 1
ATOM 590 N N . GLU A 1 80 ? -13.759 2.230 20.859 1.00 91.75 80 GLU A N 1
ATOM 591 C CA . GLU A 1 80 ? -14.116 1.276 19.806 1.00 91.75 80 GLU A CA 1
ATOM 592 C C . GLU A 1 80 ? -14.406 1.980 18.480 1.00 91.75 80 GLU A C 1
ATOM 594 O O . GLU A 1 80 ? -13.943 1.524 17.434 1.00 91.75 80 GLU A O 1
ATOM 599 N N . VAL A 1 81 ? -15.076 3.137 18.516 1.00 90.56 81 VAL A N 1
ATOM 600 C CA . VAL A 1 81 ? -15.299 3.960 17.317 1.00 90.56 81 VAL A CA 1
ATOM 601 C C . VAL A 1 81 ? -13.967 4.361 16.684 1.00 90.56 81 VAL A C 1
ATOM 603 O O . VAL A 1 81 ? -13.774 4.141 15.489 1.00 90.56 81 VAL A O 1
ATOM 606 N N . LEU A 1 82 ? -13.020 4.881 17.475 1.00 89.81 82 LEU A N 1
ATOM 607 C CA . LEU A 1 82 ? -11.682 5.237 16.984 1.00 89.81 82 LEU A CA 1
ATOM 608 C C . LEU A 1 82 ? -10.923 4.020 16.443 1.00 89.81 82 LEU A C 1
ATOM 610 O O . LEU A 1 82 ? -10.328 4.080 15.373 1.00 89.81 82 LEU A O 1
ATOM 614 N N . THR A 1 83 ? -11.000 2.898 17.154 1.00 91.69 83 THR A N 1
ATOM 615 C CA . THR A 1 83 ? -10.362 1.622 16.802 1.00 91.69 83 THR A CA 1
ATOM 616 C C . THR A 1 83 ? -10.833 1.104 15.446 1.00 91.69 83 THR A C 1
ATOM 618 O O . THR A 1 83 ? -10.004 0.709 14.623 1.00 91.69 83 THR A O 1
ATOM 621 N N . VAL A 1 84 ? -12.143 1.087 15.198 1.00 91.06 84 VAL A N 1
ATOM 622 C CA . VAL A 1 84 ? -12.709 0.632 13.921 1.00 91.06 84 VAL A CA 1
ATOM 623 C C . VAL A 1 84 ? -12.405 1.643 12.821 1.00 91.06 84 VAL A C 1
ATOM 625 O O . VAL A 1 84 ? -11.931 1.258 11.751 1.00 91.06 84 VAL A O 1
ATOM 628 N N . ARG A 1 85 ? -12.600 2.935 13.105 1.00 90.50 85 ARG A N 1
ATOM 629 C CA . ARG A 1 85 ? -12.320 4.025 12.168 1.00 90.50 85 ARG A CA 1
ATOM 630 C C . ARG A 1 85 ? -10.872 3.991 11.686 1.00 90.50 85 ARG A C 1
ATOM 632 O O . ARG A 1 85 ? -10.644 4.011 10.484 1.00 90.50 85 ARG A O 1
ATOM 639 N N . ASP A 1 86 ? -9.897 3.878 12.585 1.00 90.69 86 ASP A N 1
ATOM 640 C CA . ASP A 1 86 ? -8.477 3.888 12.215 1.00 90.69 86 ASP A CA 1
ATOM 641 C C . ASP A 1 86 ? -8.085 2.689 11.350 1.00 90.69 86 ASP A C 1
ATOM 643 O O . ASP A 1 86 ? -7.314 2.841 10.403 1.00 90.69 86 ASP A O 1
ATOM 647 N N . ARG A 1 87 ? -8.640 1.505 11.623 1.00 92.81 87 ARG A N 1
ATOM 648 C CA . ARG A 1 87 ? -8.371 0.300 10.823 1.00 92.81 87 ARG A CA 1
ATOM 649 C C . ARG A 1 87 ? -8.943 0.409 9.417 1.00 92.81 87 ARG A C 1
ATOM 651 O O . ARG A 1 87 ? -8.259 0.065 8.450 1.00 92.81 87 ARG A O 1
ATOM 658 N N . VAL A 1 88 ? -10.178 0.897 9.302 1.00 91.38 88 VAL A N 1
ATOM 659 C CA . VAL A 1 88 ? -10.837 1.118 8.008 1.00 91.38 88 VAL A CA 1
ATOM 660 C C . VAL A 1 88 ? -10.076 2.175 7.210 1.00 91.38 88 VAL A C 1
ATOM 662 O O . VAL A 1 88 ? -9.673 1.890 6.082 1.00 91.38 88 VAL A O 1
ATOM 665 N N . ARG A 1 89 ? -9.768 3.322 7.829 1.00 91.12 89 ARG A N 1
ATOM 666 C CA . ARG A 1 89 ? -8.978 4.402 7.225 1.00 91.12 89 ARG A CA 1
ATOM 667 C C . ARG A 1 89 ? -7.670 3.887 6.641 1.00 91.12 89 ARG A C 1
ATOM 669 O O . ARG A 1 89 ? -7.376 4.087 5.467 1.00 91.12 89 ARG A O 1
ATOM 676 N N . THR A 1 90 ? -6.864 3.208 7.459 1.00 92.19 90 THR A N 1
ATOM 677 C CA . THR A 1 90 ? -5.530 2.761 7.040 1.00 92.19 90 THR A CA 1
ATOM 678 C C . THR A 1 90 ? -5.618 1.755 5.889 1.00 92.19 90 THR A C 1
ATOM 680 O O . THR A 1 90 ? -4.813 1.808 4.961 1.00 92.19 90 THR A O 1
ATOM 683 N N . SER A 1 91 ? -6.626 0.881 5.900 1.00 92.75 91 SER A N 1
ATOM 684 C CA . SER A 1 91 ? -6.871 -0.079 4.816 1.00 92.75 91 SER A CA 1
ATOM 685 C C . SER A 1 91 ? -7.201 0.612 3.490 1.00 92.75 91 SER A C 1
ATOM 687 O O . SER A 1 91 ? -6.691 0.218 2.440 1.00 92.75 91 SER A O 1
ATOM 689 N N . ILE A 1 92 ? -8.030 1.660 3.540 1.00 91.12 92 ILE A N 1
ATOM 690 C CA . ILE A 1 92 ? -8.403 2.460 2.368 1.00 91.12 92 ILE A CA 1
ATOM 691 C C . ILE A 1 92 ? -7.197 3.248 1.848 1.00 91.12 92 ILE A C 1
ATOM 693 O O . ILE A 1 92 ? -6.955 3.244 0.641 1.00 91.12 92 ILE A O 1
ATOM 697 N N . ASN A 1 93 ? -6.405 3.857 2.733 1.00 91.69 93 ASN A N 1
ATOM 698 C CA . ASN A 1 93 ? -5.210 4.609 2.343 1.00 91.69 93 ASN A CA 1
ATOM 699 C C . ASN A 1 93 ? -4.191 3.713 1.624 1.00 91.69 93 ASN A C 1
ATOM 701 O O . ASN A 1 93 ? -3.748 4.050 0.529 1.00 91.69 93 ASN A O 1
ATOM 705 N N . VAL A 1 94 ? -3.902 2.525 2.172 1.00 93.38 94 VAL A N 1
ATOM 706 C CA . VAL A 1 94 ? -2.990 1.551 1.541 1.00 93.38 94 VAL A CA 1
ATOM 707 C C . VAL A 1 94 ? -3.478 1.130 0.155 1.00 93.38 94 VAL A C 1
ATOM 709 O O . VAL A 1 94 ? -2.680 1.011 -0.777 1.00 93.38 94 VAL A O 1
ATOM 712 N N . LEU A 1 95 ? -4.788 0.934 -0.011 1.00 93.38 95 LEU A N 1
ATOM 713 C CA . LEU A 1 95 ? -5.361 0.645 -1.321 1.00 93.38 95 LEU A CA 1
ATOM 714 C C . LEU A 1 95 ? -5.211 1.837 -2.286 1.00 93.38 95 LEU A C 1
ATOM 716 O O . LEU A 1 95 ? -4.871 1.639 -3.455 1.00 93.38 95 LEU A O 1
ATOM 720 N N . GLY A 1 96 ? -5.446 3.061 -1.807 1.00 92.38 96 GLY A N 1
ATOM 721 C CA . GLY A 1 96 ? -5.283 4.296 -2.575 1.00 92.38 96 GLY A CA 1
ATOM 722 C C . GLY A 1 96 ? -3.855 4.490 -3.090 1.00 92.38 96 GLY A C 1
ATOM 723 O O . GLY A 1 96 ? -3.663 4.762 -4.276 1.00 92.38 96 GLY A O 1
ATOM 724 N N . ASP A 1 97 ? -2.858 4.252 -2.239 1.00 93.50 97 ASP A N 1
ATOM 725 C CA . ASP A 1 97 ? -1.440 4.322 -2.610 1.00 93.50 97 ASP A CA 1
ATOM 726 C C . ASP A 1 97 ? -1.091 3.286 -3.689 1.00 93.50 97 ASP A C 1
ATOM 728 O O . ASP A 1 97 ? -0.373 3.578 -4.650 1.00 93.50 97 ASP A O 1
ATOM 732 N N . GLY A 1 98 ? -1.667 2.088 -3.579 1.00 94.19 98 GLY A N 1
ATOM 733 C CA . GLY A 1 98 ? -1.586 1.047 -4.597 1.00 94.19 98 GLY A CA 1
ATOM 734 C C . GLY A 1 98 ? -2.122 1.482 -5.958 1.00 94.19 98 GLY A C 1
ATOM 735 O O . GLY A 1 98 ? -1.468 1.296 -6.987 1.00 94.19 98 GLY A O 1
ATOM 736 N N . PHE A 1 99 ? -3.301 2.105 -5.980 1.00 94.19 99 PHE A N 1
ATOM 737 C CA . PHE A 1 99 ? -3.863 2.655 -7.212 1.00 94.19 99 PHE A CA 1
ATOM 738 C C . PHE A 1 99 ? -2.994 3.766 -7.798 1.00 94.19 99 PHE A C 1
ATOM 740 O O . PHE A 1 99 ? -2.750 3.758 -9.004 1.00 94.19 99 PHE A O 1
ATOM 747 N N . ALA A 1 100 ? -2.493 4.683 -6.967 1.00 93.56 100 ALA A N 1
ATOM 748 C CA . ALA A 1 100 ? -1.602 5.749 -7.414 1.00 93.56 100 ALA A CA 1
ATOM 749 C C . ALA A 1 100 ? -0.334 5.178 -8.066 1.00 93.56 100 ALA A C 1
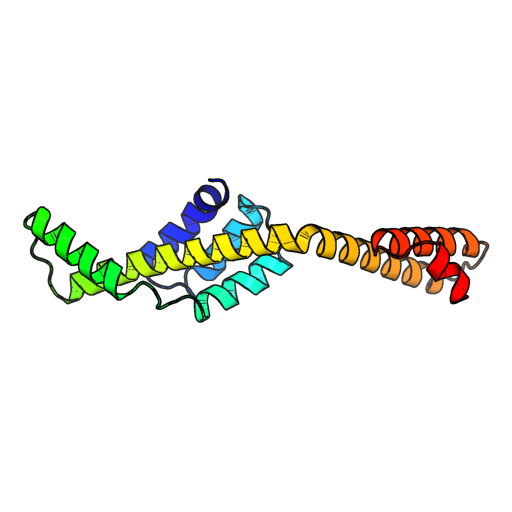ATOM 751 O O . ALA A 1 100 ? 0.016 5.571 -9.178 1.00 93.56 100 ALA A O 1
ATOM 752 N N . ALA A 1 101 ? 0.306 4.189 -7.436 1.00 94.81 101 ALA A N 1
ATOM 753 C CA . ALA A 1 101 ? 1.462 3.501 -8.006 1.00 94.81 101 ALA A CA 1
ATOM 754 C C . ALA A 1 101 ? 1.119 2.786 -9.325 1.00 94.81 101 ALA A C 1
ATOM 756 O O . ALA A 1 101 ? 1.896 2.857 -10.274 1.00 94.81 101 ALA A O 1
ATOM 757 N N . GLY A 1 102 ? -0.066 2.176 -9.428 1.00 94.44 102 GLY A N 1
ATOM 758 C CA . GLY A 1 102 ? -0.577 1.593 -10.672 1.00 94.44 102 GLY A CA 1
ATOM 759 C C . GLY A 1 102 ? -0.724 2.600 -11.813 1.00 94.44 102 GLY A C 1
ATOM 760 O O . GLY A 1 102 ? -0.287 2.347 -12.936 1.00 94.44 102 GLY A O 1
ATOM 761 N N . VAL A 1 103 ? -1.308 3.765 -11.527 1.00 94.81 103 VAL A N 1
ATOM 762 C CA . VAL A 1 103 ? -1.476 4.846 -12.509 1.00 94.81 103 VAL A CA 1
ATOM 763 C C . VAL A 1 103 ? -0.122 5.407 -12.937 1.00 94.81 103 VAL A C 1
ATOM 765 O O . VAL A 1 103 ? 0.132 5.556 -14.132 1.00 94.81 103 VAL A O 1
ATOM 768 N N . VAL A 1 104 ? 0.772 5.673 -11.982 1.00 94.94 104 VAL A N 1
ATOM 769 C CA . VAL A 1 104 ? 2.128 6.158 -12.273 1.00 94.94 104 VAL A CA 1
ATOM 770 C C . VAL A 1 104 ? 2.896 5.140 -13.117 1.00 94.94 104 VAL A C 1
ATOM 772 O O . VAL A 1 104 ? 3.549 5.531 -14.083 1.00 94.94 104 VAL A O 1
ATOM 775 N N . ALA A 1 105 ? 2.765 3.843 -12.828 1.00 93.94 105 ALA A N 1
ATOM 776 C CA . ALA A 1 105 ? 3.359 2.781 -13.634 1.00 93.94 105 ALA A CA 1
ATOM 777 C C . ALA A 1 105 ? 2.859 2.772 -15.069 1.00 93.94 105 ALA A C 1
ATOM 779 O O . ALA A 1 105 ? 3.665 2.723 -15.996 1.00 93.94 105 ALA A O 1
ATOM 780 N N . HIS A 1 106 ? 1.552 2.909 -15.258 1.00 92.50 106 HIS A N 1
ATOM 781 C CA . HIS A 1 106 ? 0.982 2.978 -16.592 1.00 92.50 106 HIS A CA 1
ATOM 782 C C . HIS A 1 106 ? 1.497 4.191 -17.387 1.00 92.50 106 HIS A C 1
ATOM 784 O O . HIS A 1 106 ? 1.837 4.065 -18.561 1.00 92.50 106 HIS A O 1
ATOM 790 N N . ILE A 1 107 ? 1.606 5.359 -16.746 1.00 94.06 107 ILE A N 1
ATOM 791 C CA . ILE A 1 107 ? 2.073 6.591 -17.400 1.00 94.06 107 ILE A CA 1
ATOM 792 C C . ILE A 1 107 ? 3.574 6.530 -17.718 1.00 94.06 107 ILE A C 1
ATOM 794 O O . ILE A 1 107 ? 4.013 7.037 -18.754 1.00 94.06 107 ILE A O 1
ATOM 798 N N . LEU A 1 108 ? 4.379 5.937 -16.834 1.00 93.31 108 LEU A N 1
ATOM 799 C CA . LEU A 1 108 ? 5.838 5.954 -16.947 1.00 93.31 108 LEU A CA 1
ATOM 800 C C . LEU A 1 108 ? 6.430 4.766 -17.701 1.00 93.31 108 LEU A C 1
ATOM 802 O O . LEU A 1 108 ? 7.614 4.834 -18.020 1.00 93.31 108 LEU A O 1
ATOM 806 N N . GLN A 1 109 ? 5.646 3.741 -18.042 1.00 87.56 109 GLN A N 1
ATOM 807 C CA . GLN A 1 109 ? 6.142 2.512 -18.672 1.00 87.56 109 GLN A CA 1
ATOM 808 C C . GLN A 1 109 ? 7.089 2.788 -19.851 1.00 87.56 109 GLN A C 1
ATOM 810 O O . GLN A 1 109 ? 8.260 2.426 -19.801 1.00 87.56 109 GLN A O 1
ATOM 815 N N . LYS A 1 110 ? 6.647 3.583 -20.836 1.00 85.38 110 LYS A N 1
ATOM 816 C CA . LYS A 1 110 ? 7.478 3.934 -22.003 1.00 85.38 110 LYS A CA 1
ATOM 817 C C . LYS A 1 110 ? 8.771 4.668 -21.634 1.00 85.38 110 LYS A C 1
ATOM 819 O O . LYS A 1 110 ? 9.783 4.517 -22.306 1.00 85.38 110 LYS A O 1
ATOM 824 N N . ARG A 1 111 ? 8.749 5.505 -20.590 1.00 87.94 111 ARG A N 1
ATOM 825 C CA . ARG A 1 111 ? 9.943 6.248 -20.147 1.00 87.94 111 ARG A CA 1
ATOM 826 C C . ARG A 1 111 ? 10.940 5.340 -19.438 1.00 87.94 111 ARG A C 1
ATOM 828 O O . ARG A 1 111 ? 12.139 5.600 -19.529 1.00 87.94 111 ARG A O 1
ATOM 835 N N . LEU A 1 112 ? 10.453 4.320 -18.735 1.00 89.31 112 LEU A N 1
ATOM 836 C CA . LEU A 1 112 ? 11.296 3.312 -18.109 1.00 89.31 112 LEU A CA 1
ATOM 837 C C . LEU A 1 112 ? 11.965 2.435 -19.166 1.00 89.31 112 LEU A C 1
ATOM 839 O O . LEU A 1 112 ? 13.188 2.354 -19.151 1.00 89.31 112 LEU A O 1
ATOM 843 N N . ASP A 1 113 ? 11.208 1.931 -20.143 1.00 88.31 113 ASP A N 1
ATOM 844 C CA . ASP A 1 113 ? 11.739 1.093 -21.229 1.00 88.31 113 ASP A CA 1
ATOM 845 C C . ASP A 1 113 ? 12.862 1.807 -22.000 1.00 88.31 113 ASP A C 1
ATOM 847 O O . ASP A 1 113 ? 13.952 1.274 -22.200 1.00 88.31 113 ASP A O 1
ATOM 851 N N . VAL A 1 114 ? 12.634 3.074 -22.364 1.00 86.62 114 VAL A N 1
ATOM 852 C CA . VAL A 1 114 ? 13.642 3.908 -23.035 1.00 86.62 114 VAL A CA 1
ATOM 853 C C . VAL A 1 114 ? 14.855 4.168 -22.136 1.00 86.62 114 VAL A C 1
ATOM 855 O O . VAL A 1 114 ? 15.990 4.241 -22.611 1.00 86.62 114 VAL A O 1
ATOM 858 N N . SER A 1 115 ? 14.644 4.336 -20.828 1.00 87.44 115 SER A N 1
ATOM 859 C CA . SER A 1 115 ? 15.751 4.507 -19.889 1.00 87.44 115 SER A CA 1
ATOM 860 C C . SER A 1 115 ? 16.591 3.240 -19.753 1.00 87.44 115 SER A C 1
ATOM 862 O O . SER A 1 115 ? 17.809 3.363 -19.621 1.00 87.44 115 SER A O 1
ATOM 864 N N . ASP A 1 116 ? 15.967 2.065 -19.786 1.00 90.31 116 ASP A N 1
ATOM 865 C CA . ASP A 1 116 ? 16.644 0.771 -19.694 1.00 90.31 116 ASP A CA 1
ATOM 866 C C . ASP A 1 116 ? 17.449 0.503 -20.965 1.00 90.31 116 ASP A C 1
ATOM 868 O O . ASP A 1 116 ? 18.664 0.334 -20.880 1.00 90.31 116 ASP A O 1
ATOM 872 N N . ALA A 1 117 ? 16.841 0.672 -22.144 1.00 87.06 117 ALA A N 1
ATOM 873 C CA . ALA A 1 117 ? 17.539 0.561 -23.428 1.00 87.06 117 ALA A CA 1
ATOM 874 C C . ALA A 1 117 ? 18.751 1.508 -23.525 1.00 87.06 117 ALA A C 1
ATOM 876 O O . ALA A 1 117 ? 19.832 1.132 -23.986 1.00 87.06 117 ALA A O 1
ATOM 877 N N . ARG A 1 118 ? 18.609 2.749 -23.038 1.00 84.81 118 ARG A N 1
ATOM 878 C CA . ARG A 1 118 ? 19.717 3.713 -22.983 1.00 84.81 118 ARG A CA 1
ATOM 879 C C . ARG A 1 118 ? 20.822 3.279 -22.014 1.00 84.81 118 ARG A C 1
ATOM 881 O O . ARG A 1 118 ? 21.993 3.537 -22.291 1.00 84.81 118 ARG A O 1
ATOM 888 N N . ASN A 1 119 ? 20.480 2.696 -20.867 1.00 84.50 119 ASN A N 1
ATOM 889 C CA . ASN A 1 119 ? 21.462 2.242 -19.880 1.00 84.50 119 ASN A CA 1
ATOM 890 C C . ASN A 1 119 ? 22.228 1.006 -20.367 1.00 84.50 119 ASN A C 1
ATOM 892 O O . ASN A 1 119 ? 23.446 0.950 -20.182 1.00 84.50 119 ASN A O 1
ATOM 896 N N . ASP A 1 120 ? 21.545 0.083 -21.040 1.00 88.38 120 ASP A N 1
ATOM 897 C CA . ASP A 1 120 ? 22.152 -1.091 -21.667 1.00 88.38 120 ASP A CA 1
ATOM 898 C C . ASP A 1 120 ? 23.139 -0.659 -22.749 1.00 88.38 120 ASP A C 1
ATOM 900 O O . ASP A 1 120 ? 24.317 -1.007 -22.679 1.00 88.38 120 ASP A O 1
ATOM 904 N N . PHE A 1 121 ? 22.718 0.237 -23.651 1.00 82.88 121 PHE A N 1
ATOM 905 C CA . PHE A 1 121 ? 23.606 0.806 -24.664 1.00 82.88 121 PHE A CA 1
ATOM 906 C C . PHE A 1 121 ? 24.848 1.449 -24.035 1.00 82.88 121 PHE A C 1
ATOM 908 O O . PHE A 1 121 ? 25.973 1.151 -24.420 1.00 82.88 121 PHE A O 1
ATOM 915 N N . ARG A 1 122 ? 24.687 2.289 -23.002 1.00 78.06 122 ARG A N 1
ATOM 916 C CA . ARG A 1 122 ? 25.832 2.905 -22.301 1.00 78.06 122 ARG A CA 1
ATOM 917 C C . ARG A 1 122 ? 26.777 1.880 -21.673 1.00 78.06 122 ARG A C 1
ATOM 919 O O . ARG A 1 122 ? 27.960 2.188 -21.523 1.00 78.06 122 ARG A O 1
ATOM 926 N N . THR A 1 123 ? 26.270 0.726 -21.254 1.00 82.62 123 THR A N 1
ATOM 927 C CA . THR A 1 123 ? 27.076 -0.348 -20.659 1.00 82.62 123 THR A CA 1
ATOM 928 C C . THR A 1 123 ? 27.871 -1.076 -21.737 1.00 82.62 123 THR A C 1
ATOM 930 O O . THR A 1 123 ? 29.084 -1.199 -21.591 1.00 82.62 123 THR A O 1
ATOM 933 N N . GLU A 1 124 ? 27.242 -1.409 -22.866 1.00 83.00 124 GLU A N 1
ATOM 934 C CA . GLU A 1 124 ? 27.915 -1.998 -24.032 1.00 83.00 124 GLU A CA 1
ATOM 935 C C . GLU A 1 124 ? 29.067 -1.113 -24.538 1.00 83.00 124 GLU A C 1
ATOM 937 O O . GLU A 1 124 ? 30.176 -1.597 -24.744 1.00 83.00 124 GLU A O 1
ATOM 942 N N . ILE A 1 125 ? 28.857 0.208 -24.651 1.00 80.88 125 ILE A N 1
ATOM 943 C CA . ILE A 1 125 ? 29.927 1.145 -25.046 1.00 80.88 125 ILE A CA 1
ATOM 944 C C . ILE A 1 125 ? 31.120 1.066 -24.088 1.00 80.88 125 ILE A C 1
ATOM 946 O O . ILE A 1 125 ? 32.273 1.099 -24.517 1.00 80.88 125 ILE A O 1
ATOM 950 N N . LYS A 1 126 ? 30.865 1.016 -22.775 1.00 78.44 126 LYS A N 1
ATOM 951 C CA . LYS A 1 126 ? 31.940 0.947 -21.775 1.00 78.44 126 LYS A CA 1
ATOM 952 C C . LYS A 1 126 ? 32.729 -0.354 -21.891 1.00 78.44 126 LYS A C 1
ATOM 954 O O . LYS A 1 126 ? 33.941 -0.326 -21.690 1.00 78.44 126 LYS A O 1
ATOM 959 N N . GLU A 1 127 ? 32.065 -1.457 -22.219 1.00 83.00 127 GLU A N 1
ATOM 960 C CA . GLU A 1 127 ? 32.715 -2.744 -22.469 1.00 83.00 127 GLU A CA 1
ATOM 961 C C . GLU A 1 127 ? 33.550 -2.719 -23.755 1.00 83.00 127 GLU A C 1
ATOM 963 O O . GLU A 1 127 ? 34.695 -3.171 -23.744 1.00 83.00 127 GLU A O 1
ATOM 968 N N . GLU A 1 128 ? 33.036 -2.125 -24.837 1.00 72.88 128 GLU A N 1
ATOM 969 C CA . GLU A 1 128 ? 33.771 -1.984 -26.100 1.00 72.88 128 GLU A CA 1
ATOM 970 C C . GLU A 1 128 ? 34.999 -1.071 -25.965 1.00 72.88 128 GLU A C 1
ATOM 972 O O . GLU A 1 128 ? 36.083 -1.433 -26.417 1.00 72.88 128 GLU A O 1
ATOM 977 N N . ILE A 1 129 ? 34.868 0.082 -25.299 1.00 68.50 129 ILE A N 1
ATOM 978 C CA . ILE A 1 129 ? 35.984 1.019 -25.071 1.00 68.50 129 ILE A CA 1
ATOM 979 C C . ILE A 1 129 ? 36.997 0.450 -24.061 1.00 68.50 129 ILE A C 1
ATOM 981 O O . ILE A 1 129 ? 38.193 0.717 -24.166 1.00 68.50 129 ILE A O 1
ATOM 985 N N . GLY A 1 130 ? 36.540 -0.338 -23.083 1.00 63.97 130 GLY A N 1
ATOM 986 C CA . GLY A 1 130 ? 37.396 -1.019 -22.106 1.00 63.97 130 GLY A CA 1
ATOM 987 C C . GLY A 1 130 ? 38.130 -2.249 -22.656 1.00 63.97 130 GLY A C 1
ATOM 988 O O . GLY A 1 130 ? 39.022 -2.773 -21.988 1.00 63.97 130 GLY A O 1
ATOM 989 N N . SER A 1 131 ? 37.783 -2.710 -23.862 1.00 53.78 131 SER A N 1
ATOM 990 C CA . SER A 1 131 ? 38.376 -3.878 -24.513 1.00 53.78 131 SER A CA 1
ATOM 991 C C . SER A 1 131 ? 39.474 -3.469 -25.511 1.00 53.78 131 SER A C 1
ATOM 993 O O . SER A 1 131 ? 39.239 -2.631 -26.380 1.00 53.78 131 SER A O 1
ATOM 995 N N . PRO A 1 132 ? 40.678 -4.075 -25.482 1.00 50.66 132 PRO A N 1
ATOM 996 C CA . PRO A 1 132 ? 41.807 -3.684 -26.339 1.00 50.66 132 PRO A CA 1
ATOM 997 C C . PRO A 1 132 ? 41.662 -4.057 -27.833 1.00 50.66 132 PRO A C 1
ATOM 999 O O . PRO A 1 132 ? 42.643 -4.017 -28.573 1.00 50.66 132 PRO A O 1
ATOM 1002 N N . ARG A 1 133 ? 40.467 -4.425 -28.315 1.00 52.38 133 ARG A N 1
ATOM 1003 C CA . ARG A 1 133 ? 40.205 -4.765 -29.726 1.00 52.38 133 ARG A CA 1
ATOM 1004 C C . ARG A 1 133 ? 39.323 -3.712 -30.394 1.00 52.38 133 ARG A C 1
ATOM 1006 O O . ARG A 1 133 ? 38.155 -3.955 -30.668 1.00 52.38 133 ARG A O 1
ATOM 1013 N N . VAL A 1 134 ? 39.901 -2.556 -30.713 1.00 58.00 134 VAL A N 1
ATOM 1014 C CA . VAL A 1 134 ? 39.265 -1.593 -31.624 1.00 58.00 134 VAL A CA 1
ATOM 1015 C C . VAL A 1 134 ? 39.576 -2.006 -33.060 1.00 58.00 134 VAL A C 1
ATOM 1017 O O . VAL A 1 134 ? 40.606 -1.626 -33.610 1.00 58.00 134 VAL A O 1
ATOM 1020 N N . THR A 1 135 ? 38.685 -2.776 -33.683 1.00 51.06 135 THR A N 1
ATOM 1021 C CA . THR A 1 135 ? 38.645 -2.922 -35.145 1.00 51.06 135 THR A CA 1
ATOM 1022 C C . THR A 1 135 ? 37.184 -2.975 -35.629 1.00 51.06 135 THR A C 1
ATOM 1024 O O . THR A 1 135 ? 36.443 -3.896 -35.312 1.00 51.06 135 THR A O 1
ATOM 1027 N N . ASN A 1 136 ? 36.768 -1.969 -36.414 1.00 50.94 136 ASN A N 1
ATOM 1028 C CA . ASN A 1 136 ? 35.513 -1.897 -37.198 1.00 50.94 136 ASN A CA 1
ATOM 1029 C C . ASN A 1 136 ? 34.140 -1.712 -36.487 1.00 50.94 136 ASN A C 1
ATOM 1031 O O . ASN A 1 136 ? 33.116 -2.082 -37.056 1.00 50.94 136 ASN A O 1
ATOM 1035 N N . GLY A 1 137 ? 34.059 -1.070 -35.313 1.00 52.06 137 GLY A N 1
ATOM 1036 C CA . GLY A 1 137 ? 32.777 -0.834 -34.601 1.00 52.06 137 GLY A CA 1
ATOM 1037 C C . GLY A 1 137 ? 31.952 0.409 -35.003 1.00 52.06 137 GLY A C 1
ATOM 1038 O O . GLY A 1 137 ? 30.779 0.508 -34.644 1.00 52.06 137 GLY A O 1
ATOM 1039 N N . GLY A 1 138 ? 32.521 1.354 -35.766 1.00 55.31 138 GLY A N 1
ATOM 1040 C CA . GLY A 1 138 ? 31.932 2.693 -35.976 1.00 55.31 138 GLY A CA 1
ATOM 1041 C C . GLY A 1 138 ? 30.500 2.703 -36.532 1.00 55.31 138 GLY A C 1
ATOM 1042 O O . GLY A 1 138 ? 29.636 3.385 -35.993 1.00 55.31 138 GLY A O 1
ATOM 1043 N N . GLY A 1 139 ? 30.211 1.878 -37.545 1.00 57.44 139 GLY A N 1
ATOM 1044 C CA . GLY A 1 139 ? 28.878 1.832 -38.166 1.00 57.44 139 GLY A CA 1
ATOM 1045 C C . GLY A 1 139 ? 27.817 1.066 -37.363 1.00 57.44 139 GLY A C 1
ATOM 1046 O O . GLY A 1 139 ? 26.622 1.266 -37.574 1.00 57.44 139 GLY A O 1
ATOM 1047 N N . VAL A 1 140 ? 28.224 0.183 -36.444 1.00 61.97 140 VAL A N 1
ATOM 1048 C CA . VAL A 1 140 ? 27.294 -0.541 -35.555 1.00 61.97 140 VAL A CA 1
ATOM 1049 C C . VAL A 1 140 ? 26.837 0.383 -34.429 1.00 61.97 140 VAL A C 1
ATOM 1051 O O . VAL A 1 140 ? 25.648 0.460 -34.120 1.00 61.97 140 VAL A O 1
ATOM 1054 N N . MET A 1 141 ? 27.785 1.144 -33.888 1.00 59.25 141 MET A N 1
ATOM 1055 C CA . MET A 1 141 ? 27.562 2.142 -32.849 1.00 59.25 141 MET A CA 1
ATOM 1056 C C . MET A 1 141 ? 26.670 3.292 -33.320 1.00 59.25 141 MET A C 1
ATOM 1058 O O . MET A 1 141 ? 25.738 3.677 -32.615 1.00 59.25 141 MET A O 1
ATOM 1062 N N . GLU A 1 142 ? 26.891 3.785 -34.539 1.00 65.19 142 GLU A N 1
ATOM 1063 C CA . GLU A 1 142 ? 26.075 4.838 -35.150 1.00 65.19 142 GLU A CA 1
ATOM 1064 C C . GLU A 1 142 ? 24.623 4.387 -35.371 1.00 65.19 142 GLU A C 1
ATOM 1066 O O . GLU A 1 142 ? 23.691 5.089 -34.984 1.00 65.19 142 GLU A O 1
ATOM 1071 N N . LYS A 1 143 ? 24.407 3.169 -35.891 1.00 66.50 143 LYS A N 1
ATOM 1072 C CA . LYS A 1 143 ? 23.058 2.606 -36.082 1.00 66.50 143 LYS A CA 1
ATOM 1073 C C . LYS A 1 143 ? 22.310 2.389 -34.765 1.00 66.50 143 LYS A C 1
ATOM 1075 O O . LYS A 1 143 ? 21.110 2.656 -34.704 1.00 66.50 143 LYS A O 1
ATOM 1080 N N . LYS A 1 144 ? 22.997 1.933 -33.709 1.00 66.31 144 LYS A N 1
ATOM 1081 C CA . LYS A 1 144 ? 22.399 1.799 -32.369 1.00 66.31 144 LYS A CA 1
ATOM 1082 C C . LYS A 1 144 ? 22.059 3.160 -31.760 1.00 66.31 144 LYS A C 1
ATOM 1084 O O . LYS A 1 144 ? 20.956 3.322 -31.245 1.00 66.31 144 LYS A O 1
ATOM 1089 N N . ALA A 1 145 ? 22.944 4.151 -31.874 1.00 67.19 145 ALA A N 1
ATOM 1090 C CA . ALA A 1 145 ? 22.668 5.514 -31.421 1.00 67.19 145 ALA A CA 1
ATOM 1091 C C . ALA A 1 145 ? 21.447 6.121 -32.140 1.00 67.19 145 ALA A C 1
ATOM 1093 O O . ALA A 1 145 ? 20.588 6.720 -31.492 1.00 67.19 145 ALA A O 1
ATOM 1094 N N . LEU A 1 146 ? 21.322 5.892 -33.452 1.00 66.56 146 LEU A N 1
ATOM 1095 C CA . LEU A 1 146 ? 20.165 6.295 -34.261 1.00 66.56 146 LEU A CA 1
ATOM 1096 C C . LEU A 1 146 ? 18.867 5.610 -33.817 1.00 66.56 146 LEU A C 1
ATOM 1098 O O . LEU A 1 146 ? 17.836 6.272 -33.716 1.00 66.56 146 LEU A O 1
ATOM 1102 N N . SER A 1 147 ? 18.911 4.307 -33.516 1.00 69.88 147 SER A N 1
ATOM 1103 C CA . SER A 1 147 ? 17.765 3.563 -32.973 1.00 69.88 147 SER A CA 1
ATOM 1104 C C . SER A 1 147 ? 17.287 4.175 -31.655 1.00 69.88 147 SER A C 1
ATOM 1106 O O . SER A 1 147 ? 16.117 4.521 -31.530 1.00 69.88 147 SER A O 1
ATOM 1108 N N . VAL A 1 148 ? 18.206 4.406 -30.710 1.00 67.75 148 VAL A N 1
ATOM 1109 C CA . VAL A 1 148 ? 17.890 5.001 -29.399 1.00 67.75 148 VAL A CA 1
ATOM 1110 C C . VAL A 1 148 ? 17.346 6.425 -29.545 1.00 67.75 148 VAL A C 1
ATOM 1112 O O . VAL A 1 148 ? 16.409 6.808 -28.847 1.00 67.75 148 VAL A O 1
ATOM 1115 N N . ALA A 1 149 ? 17.904 7.224 -30.456 1.00 67.12 149 ALA A N 1
ATOM 1116 C CA . ALA A 1 149 ? 17.420 8.577 -30.717 1.00 67.12 149 ALA A CA 1
ATOM 1117 C C . ALA A 1 149 ? 16.014 8.580 -31.350 1.00 67.12 149 ALA A C 1
ATOM 1119 O O . ALA A 1 149 ? 15.176 9.409 -30.988 1.00 67.12 149 ALA A O 1
ATOM 1120 N N . THR A 1 150 ? 15.726 7.606 -32.217 1.00 70.50 150 THR A N 1
ATOM 1121 C CA . THR A 1 150 ? 14.390 7.403 -32.800 1.00 70.50 150 THR A CA 1
ATOM 1122 C C . THR A 1 150 ? 13.373 7.007 -31.724 1.00 70.50 150 THR A C 1
ATOM 1124 O O . THR A 1 150 ? 12.289 7.588 -31.668 1.00 70.50 150 THR A O 1
ATOM 1127 N N . ASP A 1 151 ? 13.740 6.107 -30.803 1.00 68.56 151 ASP A N 1
ATOM 1128 C CA . ASP A 1 151 ? 12.895 5.699 -29.666 1.00 68.56 151 ASP A CA 1
ATOM 1129 C C . ASP A 1 151 ? 12.655 6.844 -28.658 1.00 68.56 151 ASP A C 1
ATOM 1131 O O . ASP A 1 151 ? 11.635 6.883 -27.966 1.00 68.56 151 ASP A O 1
ATOM 1135 N N . LEU A 1 152 ? 13.559 7.830 -28.610 1.00 63.81 152 LEU A N 1
ATOM 1136 C CA . LEU A 1 152 ? 13.416 9.080 -27.852 1.00 63.81 152 LEU A CA 1
ATOM 1137 C C . LEU A 1 152 ? 12.529 10.130 -28.552 1.00 63.81 152 LEU A C 1
ATOM 1139 O O . LEU A 1 152 ? 12.307 11.206 -27.991 1.00 63.81 152 LEU A O 1
ATOM 1143 N N . GLY A 1 153 ? 12.014 9.841 -29.752 1.00 60.66 153 GLY A N 1
ATOM 1144 C CA . GLY A 1 153 ? 11.169 10.749 -30.532 1.00 60.66 153 GLY A CA 1
ATOM 1145 C C . GLY A 1 153 ? 11.937 11.831 -31.298 1.00 60.66 153 GLY A C 1
ATOM 1146 O O . GLY A 1 153 ? 11.325 12.794 -31.767 1.00 60.66 153 GLY A O 1
ATOM 1147 N N . TYR A 1 154 ? 13.261 11.701 -31.438 1.00 60.31 154 TYR A N 1
ATOM 1148 C CA . TYR A 1 154 ? 14.032 12.560 -32.334 1.00 60.31 154 TYR A CA 1
ATOM 1149 C C . TYR A 1 154 ? 13.852 12.077 -33.778 1.00 60.31 154 TYR A C 1
ATOM 1151 O O . TYR A 1 154 ? 14.163 10.936 -34.110 1.00 60.31 154 TYR A O 1
ATOM 1159 N N . SER A 1 155 ? 13.337 12.954 -34.646 1.00 54.16 155 SER A N 1
ATOM 1160 C CA . SER A 1 155 ? 13.289 12.704 -36.091 1.00 54.16 155 SER A CA 1
ATOM 1161 C C . SER A 1 155 ? 14.709 12.675 -36.659 1.00 54.16 155 SER A C 1
ATOM 1163 O O . SER A 1 155 ? 15.523 13.534 -36.307 1.00 54.16 155 SER A O 1
ATOM 1165 N N . TYR A 1 156 ? 14.983 11.731 -37.565 1.00 55.09 156 TYR A N 1
ATOM 1166 C CA . TYR A 1 156 ? 16.258 11.591 -38.285 1.00 55.09 156 TYR A CA 1
ATOM 1167 C C . TYR A 1 156 ? 16.770 12.924 -38.864 1.00 55.09 156 TYR A C 1
ATOM 1169 O O . TYR A 1 156 ? 17.970 13.184 -38.840 1.00 55.09 156 TYR A O 1
ATOM 1177 N N . GLU A 1 157 ? 15.863 13.800 -39.309 1.00 53.62 157 GLU A N 1
ATOM 1178 C CA . GLU A 1 157 ? 16.188 15.116 -39.880 1.00 53.62 157 GLU A CA 1
ATOM 1179 C C . GLU A 1 157 ? 16.863 16.072 -38.885 1.00 53.62 157 GLU A C 1
ATOM 1181 O O . GLU A 1 157 ? 17.701 16.874 -39.290 1.00 53.62 157 GLU A O 1
ATOM 1186 N N . LYS A 1 158 ? 16.552 15.981 -37.583 1.00 52.91 158 LYS A N 1
ATOM 1187 C CA . LYS A 1 158 ? 17.210 16.811 -36.558 1.00 52.91 158 LYS A CA 1
ATOM 1188 C C . LYS A 1 158 ? 18.600 16.295 -36.193 1.00 52.91 158 LYS A C 1
ATOM 1190 O O . LYS A 1 158 ? 19.468 17.089 -35.867 1.00 52.91 158 LYS A O 1
ATOM 1195 N N . LEU A 1 159 ? 18.821 14.983 -36.268 1.00 51.66 159 LEU A N 1
ATOM 1196 C CA . LEU A 1 159 ? 20.103 14.366 -35.907 1.00 51.66 159 LEU A CA 1
ATOM 1197 C C . LEU A 1 159 ? 21.193 14.612 -36.961 1.00 51.66 159 LEU A C 1
ATOM 1199 O O . LEU A 1 159 ? 22.361 14.671 -36.602 1.00 51.66 159 LEU A O 1
ATOM 1203 N N . GLN A 1 160 ? 20.826 14.792 -38.237 1.00 51.12 160 GLN A N 1
ATOM 1204 C CA . GLN A 1 160 ? 21.774 15.161 -39.300 1.00 51.12 160 GLN A CA 1
ATOM 1205 C C . GLN A 1 160 ? 22.121 16.657 -39.343 1.00 51.12 160 GLN A C 1
ATOM 1207 O O . GLN A 1 160 ? 23.105 17.014 -39.979 1.00 51.12 160 GLN A O 1
ATOM 1212 N N . GLN A 1 161 ? 21.331 17.532 -38.711 1.00 50.25 161 GLN A N 1
ATOM 1213 C CA . GLN A 1 161 ? 21.629 18.971 -38.648 1.00 50.25 161 GLN A CA 1
ATOM 1214 C C . GLN A 1 161 ? 22.626 19.344 -37.540 1.00 50.25 161 GLN A C 1
ATOM 1216 O O . GLN A 1 161 ? 23.246 20.400 -37.637 1.00 50.25 161 GLN A O 1
ATOM 1221 N N . ASP A 1 162 ? 22.782 18.491 -36.522 1.00 47.22 162 ASP A N 1
ATOM 1222 C CA . ASP A 1 162 ? 23.646 18.724 -35.351 1.00 47.22 162 ASP A CA 1
ATOM 1223 C C . ASP A 1 162 ? 25.008 17.982 -35.424 1.00 47.22 162 ASP A C 1
ATOM 1225 O O . ASP A 1 162 ? 25.792 18.047 -34.473 1.00 47.22 162 ASP A O 1
ATOM 1229 N N . LEU A 1 163 ? 25.292 17.279 -36.531 1.00 46.03 163 LEU A N 1
ATOM 1230 C CA . LEU A 1 163 ? 26.563 16.597 -36.847 1.00 46.03 163 LEU A CA 1
ATOM 1231 C C . LEU A 1 163 ? 27.381 17.412 -37.857 1.00 46.03 163 LEU A C 1
ATOM 1233 O O . LEU A 1 163 ? 28.612 17.517 -37.652 1.00 46.03 163 LEU A O 1
#